Protein AF-A0A4U9D3I7-F1 (afdb_monomer)

Foldseek 3Di:
DVVVVVLDPDDDPDDVRLLCCCQVVVPHPDDDDDQLVVVVSCVVRVVVVDDDDDDPDDDDDDDDDDDDPVVCVVVVNVVVRVVVVVCCLDPVNQQVVVVSVDQDPDPVNNPDNPD

Structure (mmCIF, N/CA/C/O backbone):
data_AF-A0A4U9D3I7-F1
#
_entry.id   AF-A0A4U9D3I7-F1
#
loop_
_atom_site.group_PDB
_atom_site.id
_atom_site.type_symbol
_atom_site.label_atom_id
_atom_site.label_alt_id
_atom_site.label_comp_id
_atom_site.label_asym_id
_atom_site.label_entity_id
_atom_site.label_seq_id
_atom_site.pdbx_PDB_ins_code
_atom_site.Cartn_x
_atom_site.Cartn_y
_atom_site.Cartn_z
_atom_site.occupancy
_atom_site.B_iso_or_equiv
_atom_site.auth_seq_id
_atom_site.auth_comp_id
_atom_site.auth_asym_id
_atom_site.auth_atom_id
_atom_site.pdbx_PDB_model_num
ATOM 1 N N . MET A 1 1 ? -10.665 -16.415 16.696 1.00 70.38 1 MET A N 1
ATOM 2 C CA . MET A 1 1 ? -11.005 -15.983 15.323 1.00 70.38 1 MET A CA 1
ATOM 3 C C . MET A 1 1 ? -12.510 -15.833 15.111 1.00 70.38 1 MET A C 1
ATOM 5 O O . MET A 1 1 ? -12.935 -14.782 14.661 1.00 70.38 1 MET A O 1
ATOM 9 N N . THR A 1 2 ? -13.332 -16.815 15.499 1.00 87.75 2 THR A N 1
ATOM 10 C CA . THR A 1 2 ? -14.791 -16.794 15.271 1.00 87.75 2 THR A CA 1
ATOM 11 C C . THR A 1 2 ? -15.502 -15.572 15.856 1.00 87.75 2 THR A C 1
ATOM 13 O O . THR A 1 2 ? -16.386 -15.031 15.212 1.00 87.75 2 THR A O 1
ATOM 16 N N . GLN A 1 3 ? -15.111 -15.103 17.047 1.00 93.19 3 GLN A N 1
ATOM 17 C CA . GLN A 1 3 ? -15.713 -13.901 17.638 1.00 93.19 3 GLN A CA 1
ATOM 18 C C . GLN A 1 3 ? -15.308 -12.609 16.916 1.00 93.19 3 GLN A C 1
ATOM 20 O O . GLN A 1 3 ? -16.128 -11.717 16.773 1.00 93.19 3 GLN A O 1
ATOM 25 N N . PHE A 1 4 ? -14.067 -12.520 16.438 1.00 90.69 4 PHE A N 1
ATOM 26 C CA . PHE A 1 4 ? -13.581 -11.350 15.709 1.00 90.69 4 PHE A CA 1
ATOM 27 C C . PHE A 1 4 ? -14.324 -11.187 14.380 1.00 90.69 4 PHE A C 1
ATOM 29 O O . PHE A 1 4 ? -14.873 -10.129 14.111 1.00 90.69 4 PHE A O 1
ATOM 36 N N . LEU A 1 5 ? -14.434 -12.269 13.602 1.00 94.94 5 LEU A N 1
ATOM 37 C CA . LEU A 1 5 ? -15.146 -12.249 12.321 1.00 94.94 5 LEU A CA 1
ATOM 38 C C . LEU A 1 5 ? -16.656 -12.008 12.472 1.00 94.94 5 LEU A C 1
ATOM 40 O O . LEU A 1 5 ? -17.268 -11.475 11.559 1.00 94.94 5 LEU A O 1
ATOM 44 N N . LYS A 1 6 ? -17.258 -12.362 13.617 1.00 95.94 6 LYS A N 1
ATOM 45 C CA . LYS A 1 6 ? -18.665 -12.039 13.922 1.00 95.94 6 LYS A CA 1
ATOM 46 C C . LYS A 1 6 ? -18.921 -10.542 14.101 1.00 95.94 6 LYS A C 1
ATOM 48 O O . LYS A 1 6 ? -20.063 -10.130 13.961 1.00 95.94 6 LYS A O 1
ATOM 53 N N . ASN A 1 7 ? -17.889 -9.766 14.431 1.00 95.94 7 ASN A N 1
ATOM 54 C CA . ASN A 1 7 ? -17.986 -8.317 14.594 1.00 95.94 7 ASN A CA 1
ATOM 55 C C . ASN A 1 7 ? -17.680 -7.564 13.284 1.00 95.94 7 ASN A C 1
ATOM 57 O O . ASN A 1 7 ? -17.619 -6.340 13.292 1.00 95.94 7 ASN A O 1
ATOM 61 N N . VAL A 1 8 ? -17.425 -8.272 12.176 1.00 96.50 8 VAL A N 1
ATOM 62 C CA . VAL A 1 8 ? -17.164 -7.643 10.877 1.00 96.50 8 VAL A CA 1
ATOM 63 C C . VAL A 1 8 ? -18.495 -7.295 10.223 1.00 96.50 8 VAL A C 1
ATOM 65 O O . VAL A 1 8 ? -19.259 -8.189 9.869 1.00 96.50 8 VAL A O 1
ATOM 68 N N . GLU A 1 9 ? -18.739 -5.998 10.043 1.00 96.12 9 GLU A N 1
ATOM 69 C CA . GLU A 1 9 ? -19.969 -5.475 9.436 1.00 96.12 9 GLU A CA 1
ATOM 70 C C . GLU A 1 9 ? -20.050 -5.799 7.935 1.00 96.12 9 GLU A C 1
ATOM 72 O O . GLU A 1 9 ? -21.072 -6.275 7.4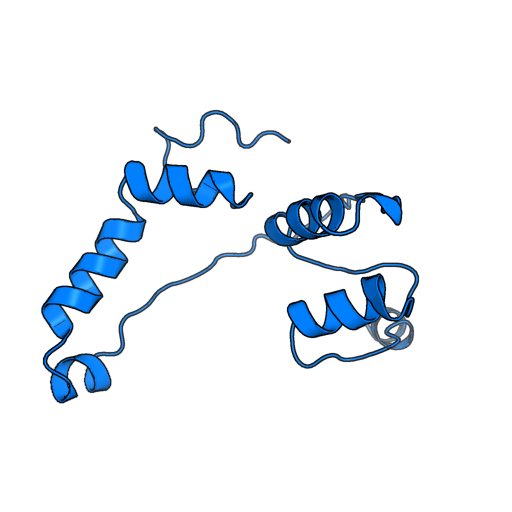43 1.00 96.12 9 GLU A O 1
ATOM 77 N N . VAL A 1 10 ? -18.955 -5.581 7.193 1.00 96.56 10 VAL A N 1
ATOM 78 C CA . VAL A 1 10 ? -18.894 -5.785 5.737 1.00 96.56 10 VAL A CA 1
ATOM 79 C C . VAL A 1 10 ? -17.558 -6.410 5.336 1.00 96.56 10 VAL A C 1
ATOM 81 O O . VAL A 1 10 ? -16.494 -5.967 5.761 1.00 96.56 10 VAL A O 1
ATOM 84 N N . PHE A 1 11 ? -17.607 -7.419 4.463 1.00 95.62 11 PHE A N 1
ATOM 85 C CA . PHE A 1 11 ? -16.432 -7.991 3.800 1.00 95.62 11 PHE A CA 1
ATOM 86 C C . PHE A 1 11 ? -16.236 -7.344 2.425 1.00 95.62 11 PHE A C 1
ATOM 88 O O . PHE A 1 11 ? -16.599 -7.915 1.394 1.00 95.62 11 PHE A O 1
ATOM 95 N N . ASP A 1 12 ? -15.695 -6.126 2.415 1.00 96.88 12 ASP A N 1
ATOM 96 C CA . ASP A 1 12 ? -15.412 -5.396 1.179 1.00 96.88 12 ASP A CA 1
ATOM 97 C C . ASP A 1 12 ? -14.361 -6.101 0.307 1.00 96.88 12 ASP A C 1
ATOM 99 O O . ASP A 1 12 ? -13.487 -6.825 0.783 1.00 96.88 12 ASP A O 1
ATOM 103 N N . THR A 1 13 ? -14.416 -5.860 -1.007 1.00 95.75 13 THR A N 1
ATOM 104 C CA . THR A 1 13 ? -13.531 -6.527 -1.987 1.00 95.75 13 THR A CA 1
ATOM 105 C C . THR A 1 13 ? -12.061 -6.098 -1.865 1.00 95.75 13 THR A C 1
ATOM 107 O O . THR A 1 13 ? -11.166 -6.800 -2.331 1.00 95.75 13 THR A O 1
ATOM 110 N N . GLY A 1 14 ? -11.788 -4.947 -1.245 1.00 94.69 14 GLY A N 1
ATOM 111 C CA . GLY A 1 14 ? -10.433 -4.451 -1.013 1.00 94.69 14 GLY A CA 1
ATOM 112 C C . GLY A 1 14 ? -10.406 -3.190 -0.152 1.00 94.69 14 GLY A C 1
ATOM 113 O O . GLY A 1 14 ? -11.447 -2.586 0.106 1.00 94.69 14 GLY A O 1
ATOM 114 N N . GLY A 1 15 ? -9.203 -2.772 0.257 1.00 93.50 15 GLY A N 1
ATOM 115 C CA . GLY A 1 15 ? -8.999 -1.697 1.240 1.00 93.50 15 GLY A CA 1
ATOM 116 C C . GLY A 1 15 ? -9.694 -0.377 0.894 1.00 93.50 15 GLY A C 1
ATOM 117 O O . GLY A 1 15 ? -10.364 0.192 1.744 1.00 93.50 15 GLY A O 1
ATOM 118 N N . ARG A 1 16 ? -9.649 0.057 -0.375 1.00 93.12 16 ARG A N 1
ATOM 119 C CA . ARG A 1 16 ? -10.357 1.272 -0.822 1.00 93.12 16 ARG A CA 1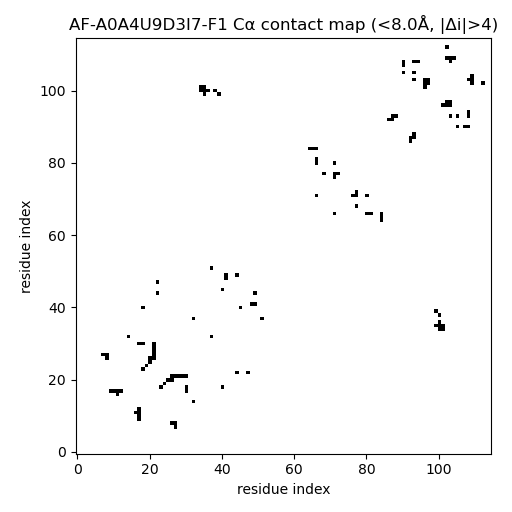
ATOM 120 C C . ARG A 1 16 ? -11.873 1.179 -0.618 1.00 93.12 16 ARG A C 1
ATOM 122 O O . ARG A 1 16 ? -12.492 2.167 -0.244 1.00 93.12 16 ARG A O 1
ATOM 129 N N . GLY A 1 17 ? -12.459 0.004 -0.859 1.00 95.69 17 GLY A N 1
ATOM 130 C CA . GLY A 1 17 ? -13.881 -0.236 -0.607 1.00 95.69 17 GLY A CA 1
ATOM 131 C C . GLY A 1 17 ? -14.204 -0.124 0.881 1.00 95.69 17 GLY A C 1
ATOM 132 O O . GLY A 1 17 ? -15.112 0.618 1.243 1.00 95.69 17 GLY A O 1
ATOM 133 N N . ALA A 1 18 ? -13.385 -0.756 1.729 1.00 96.81 18 ALA A N 1
ATOM 134 C CA . ALA A 1 18 ? -13.521 -0.676 3.184 1.00 96.81 18 ALA A CA 1
ATOM 135 C C . ALA A 1 18 ? -13.416 0.769 3.702 1.00 96.81 18 ALA A C 1
ATOM 137 O O . ALA A 1 18 ? -14.191 1.172 4.568 1.00 96.81 18 ALA A O 1
ATOM 138 N N . THR A 1 19 ? -12.522 1.585 3.130 1.00 95.69 19 THR A N 1
ATOM 139 C CA . THR A 1 19 ? -12.433 3.017 3.447 1.00 95.69 19 THR A CA 1
ATOM 140 C C . THR A 1 19 ? -13.717 3.762 3.105 1.00 95.69 19 THR A C 1
ATOM 142 O O . THR A 1 19 ? -14.202 4.510 3.943 1.00 95.69 19 THR A O 1
ATOM 145 N N . THR A 1 20 ? -14.292 3.567 1.916 1.00 95.31 20 THR A N 1
ATOM 146 C CA . THR A 1 20 ? -15.563 4.214 1.544 1.00 95.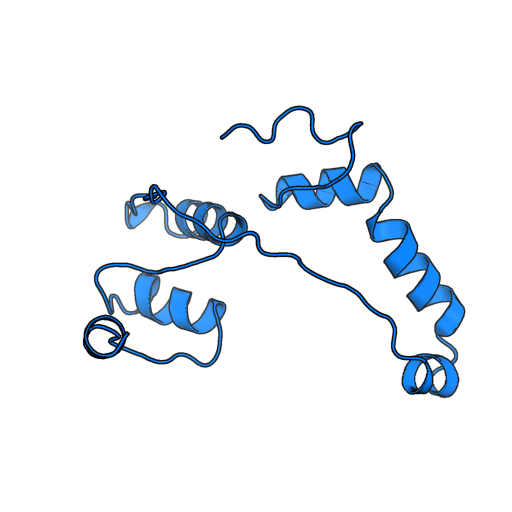31 20 THR A CA 1
ATOM 147 C C . THR A 1 20 ? -16.715 3.742 2.441 1.00 95.31 20 THR A C 1
ATOM 149 O O . THR A 1 20 ? -17.525 4.556 2.880 1.00 95.31 20 THR A O 1
ATOM 152 N N . THR A 1 21 ? -16.782 2.449 2.765 1.00 96.56 21 THR A N 1
ATOM 153 C CA . THR A 1 21 ? -17.772 1.892 3.702 1.00 96.56 21 THR A CA 1
ATOM 154 C C . THR A 1 21 ? -17.685 2.548 5.084 1.00 96.56 21 THR A C 1
ATOM 156 O O . THR A 1 21 ? -18.705 2.974 5.624 1.00 96.56 21 THR A O 1
ATOM 159 N N . PHE A 1 22 ? -16.478 2.699 5.625 1.00 96.75 22 PHE A N 1
ATOM 160 C CA . PHE A 1 22 ? -16.264 3.325 6.927 1.00 96.75 22 PHE A CA 1
ATOM 161 C C . PHE A 1 22 ? -16.456 4.849 6.884 1.00 96.75 22 PHE A C 1
ATOM 163 O O . PHE A 1 22 ? -17.319 5.388 7.569 1.00 96.75 22 PHE A O 1
ATOM 170 N N . ALA A 1 23 ? -15.687 5.548 6.047 1.00 94.62 23 ALA A N 1
ATOM 171 C CA . ALA A 1 23 ? -15.594 7.004 6.070 1.00 94.62 23 ALA A CA 1
ATOM 172 C C . ALA A 1 23 ? -16.781 7.703 5.400 1.00 94.62 23 ALA A C 1
ATOM 174 O O . ALA A 1 23 ? -17.276 8.711 5.893 1.00 94.62 23 ALA A O 1
ATOM 175 N N . GLU A 1 24 ? -17.271 7.192 4.274 1.00 94.31 24 GLU A N 1
ATOM 176 C CA . GLU A 1 24 ? -18.339 7.873 3.533 1.00 94.31 24 GLU A CA 1
ATOM 177 C C . GLU A 1 24 ? -19.726 7.359 3.924 1.00 94.31 24 GLU A C 1
ATOM 179 O O . GLU A 1 24 ? -20.680 8.136 3.970 1.00 94.31 24 GLU A O 1
ATOM 184 N N . ARG A 1 25 ? -19.855 6.055 4.205 1.00 95.75 25 ARG A N 1
ATOM 185 C CA . ARG A 1 25 ? -21.147 5.432 4.548 1.00 95.75 25 ARG A CA 1
ATOM 186 C C . ARG A 1 25 ? -21.385 5.299 6.051 1.00 95.75 25 ARG A C 1
ATOM 188 O O . ARG A 1 25 ? -22.509 4.989 6.435 1.00 95.75 25 ARG A O 1
ATOM 195 N N . GLY A 1 26 ? -20.370 5.545 6.882 1.00 95.06 26 GLY A N 1
ATOM 196 C CA . GLY A 1 26 ? -20.488 5.518 8.341 1.00 95.06 26 GLY A CA 1
ATOM 197 C C . GLY A 1 26 ? -20.774 4.129 8.911 1.00 95.06 26 GLY A C 1
ATOM 198 O O . GLY A 1 26 ? -21.475 4.022 9.914 1.00 95.06 26 GLY A O 1
ATOM 199 N N . LEU A 1 27 ? -20.303 3.066 8.250 1.00 97.00 27 LEU A N 1
ATOM 200 C CA . LEU A 1 27 ? -20.517 1.689 8.695 1.00 97.00 27 LEU A CA 1
ATOM 201 C C . LEU A 1 27 ? -19.298 1.155 9.458 1.00 97.00 27 LEU A C 1
ATOM 203 O O . LEU A 1 27 ? -18.187 1.123 8.926 1.00 97.00 27 LEU A O 1
ATOM 207 N N . GLY A 1 28 ? -19.546 0.662 10.674 1.00 95.94 28 GLY A N 1
ATOM 208 C CA . GLY A 1 28 ? -18.539 0.121 11.589 1.00 95.94 28 GLY A CA 1
ATOM 209 C C . GLY A 1 28 ? -17.872 1.186 12.465 1.00 95.94 28 GLY A C 1
ATOM 210 O O . GLY A 1 28 ? -17.726 2.337 12.071 1.00 95.94 28 GLY A O 1
ATOM 211 N N . ASP A 1 29 ? -17.440 0.783 13.661 1.00 96.06 29 ASP A N 1
ATOM 212 C CA . ASP A 1 29 ? -16.802 1.691 14.628 1.00 96.06 29 ASP A CA 1
ATOM 213 C C . ASP A 1 29 ? -15.286 1.835 14.411 1.00 96.06 29 ASP A C 1
ATOM 215 O O . ASP A 1 29 ? -14.673 2.807 14.845 1.00 96.06 29 ASP A O 1
ATOM 219 N N . VAL A 1 30 ? -14.658 0.847 13.763 1.00 96.00 30 VAL A N 1
ATOM 220 C CA . VAL A 1 30 ? -13.205 0.779 13.561 1.00 96.00 30 VAL A CA 1
ATOM 221 C C . VAL A 1 30 ? -12.890 0.246 12.167 1.00 96.00 30 VAL A C 1
ATOM 223 O O . VAL A 1 30 ? -13.357 -0.828 11.786 1.00 96.00 30 VAL A O 1
ATOM 226 N N . LEU A 1 31 ? -12.015 0.951 11.446 1.00 96.62 31 LEU A N 1
ATOM 227 C CA . LEU A 1 31 ? -11.389 0.473 10.215 1.00 96.62 31 LEU A CA 1
ATOM 228 C C . LEU A 1 31 ? -9.969 -0.028 10.501 1.00 96.62 31 LEU A C 1
ATOM 230 O O . LEU A 1 31 ? -9.103 0.730 10.931 1.00 96.62 31 LEU A O 1
ATOM 234 N N . ILE A 1 32 ? -9.708 -1.301 10.202 1.00 94.69 32 ILE A N 1
ATOM 235 C CA . ILE A 1 32 ? -8.350 -1.859 10.213 1.00 94.69 32 ILE A CA 1
ATOM 236 C C . ILE A 1 32 ? -7.725 -1.600 8.843 1.00 94.69 32 ILE A C 1
ATOM 238 O O . ILE A 1 32 ? -8.246 -2.063 7.829 1.00 94.69 32 ILE A O 1
ATOM 242 N N . SER A 1 33 ? -6.612 -0.868 8.809 1.00 94.56 33 SER A N 1
ATOM 243 C CA . SER A 1 33 ? -5.948 -0.475 7.564 1.00 94.56 33 SER A CA 1
ATOM 244 C C . SER A 1 33 ? -4.424 -0.459 7.703 1.00 94.56 33 SER A C 1
ATOM 246 O O . SER A 1 33 ? -3.884 -0.607 8.800 1.00 94.56 33 SER A O 1
ATOM 248 N N . PHE A 1 34 ? -3.729 -0.285 6.578 1.00 93.69 34 PHE A N 1
ATOM 249 C CA . PHE A 1 34 ? -2.287 -0.055 6.559 1.00 93.69 34 PHE A CA 1
ATOM 250 C C . PHE A 1 34 ? -1.957 1.329 7.121 1.00 93.69 34 PHE A C 1
ATOM 252 O O . PHE A 1 34 ? -2.696 2.287 6.902 1.00 93.69 34 PHE A O 1
ATOM 259 N N . GLU A 1 35 ? -0.808 1.446 7.783 1.00 91.44 35 GLU A N 1
ATOM 260 C CA . GLU A 1 35 ? -0.295 2.713 8.323 1.00 91.44 35 GLU A CA 1
ATOM 261 C C . GLU A 1 35 ? -0.261 3.831 7.270 1.00 91.44 35 GLU A C 1
ATOM 263 O O . GLU A 1 35 ? -0.667 4.962 7.550 1.00 91.44 35 GLU A O 1
ATOM 268 N N . SER A 1 36 ? 0.147 3.503 6.039 1.00 90.25 36 SER A N 1
ATOM 269 C CA . SER A 1 36 ? 0.195 4.470 4.943 1.00 90.25 36 SER A CA 1
ATOM 270 C C . SER A 1 36 ? -1.185 5.041 4.602 1.00 90.25 36 SER A C 1
ATOM 272 O O . SER A 1 36 ? -1.351 6.247 4.418 1.00 90.25 36 SER A O 1
ATOM 274 N N . GLU A 1 37 ? -2.205 4.183 4.595 1.00 91.38 37 GLU A N 1
ATOM 275 C CA . GLU A 1 37 ? -3.583 4.555 4.281 1.00 91.38 37 GLU A CA 1
ATOM 276 C C . GLU A 1 37 ? -4.245 5.334 5.418 1.00 91.38 37 GLU A C 1
ATOM 278 O O . GLU A 1 37 ? -5.003 6.261 5.152 1.00 91.38 37 GLU A O 1
ATOM 283 N N . VAL A 1 38 ? -3.948 5.018 6.681 1.00 92.06 38 VAL A N 1
ATOM 284 C CA . VAL A 1 38 ? -4.521 5.734 7.835 1.00 92.06 38 VAL A CA 1
ATOM 285 C C . VAL A 1 38 ? -4.196 7.230 7.778 1.00 92.06 38 VAL A C 1
ATOM 287 O O . VAL A 1 38 ? -5.079 8.069 7.973 1.00 92.06 38 VAL A O 1
ATOM 290 N N . ASN A 1 39 ? -2.949 7.578 7.453 1.00 85.88 39 ASN A N 1
ATOM 291 C CA . ASN A 1 39 ? -2.537 8.975 7.324 1.00 85.88 39 ASN A CA 1
ATOM 292 C C . ASN A 1 39 ? -3.222 9.675 6.140 1.00 85.88 39 ASN A C 1
ATOM 294 O O . ASN A 1 39 ? -3.658 10.823 6.275 1.00 85.88 39 ASN A O 1
ATOM 298 N N . ASN A 1 40 ? -3.386 8.972 5.015 1.00 86.94 40 ASN A N 1
ATOM 299 C CA . ASN A 1 40 ? -4.134 9.476 3.862 1.00 86.94 40 ASN A CA 1
ATOM 300 C C . ASN A 1 40 ? -5.611 9.724 4.204 1.00 86.94 40 ASN A C 1
ATOM 302 O O . ASN A 1 40 ? -6.141 10.790 3.894 1.00 86.94 40 ASN A O 1
ATOM 306 N N . ILE A 1 41 ? -6.260 8.782 4.893 1.00 91.12 41 ILE A N 1
ATOM 307 C CA . ILE A 1 41 ? -7.665 8.876 5.315 1.00 91.12 41 ILE A CA 1
ATOM 308 C C . ILE A 1 41 ? -7.856 10.055 6.266 1.00 91.12 41 ILE A C 1
ATOM 310 O O . ILE A 1 41 ? -8.746 10.871 6.044 1.00 91.12 41 ILE A O 1
ATOM 314 N N . ARG A 1 42 ? -6.992 10.207 7.278 1.00 88.00 42 ARG A N 1
ATOM 315 C CA . ARG A 1 42 ? -7.067 11.337 8.218 1.00 88.00 42 ARG A CA 1
ATOM 316 C C . ARG A 1 42 ? -6.978 12.683 7.498 1.00 88.00 42 ARG A C 1
ATOM 318 O O . ARG A 1 42 ? -7.713 13.603 7.835 1.00 88.00 42 ARG A O 1
ATOM 325 N N . LYS A 1 43 ? -6.096 12.792 6.498 1.00 87.38 43 LYS A N 1
ATOM 326 C CA . LYS A 1 43 ? -5.943 14.010 5.692 1.00 87.38 43 LYS A CA 1
ATOM 327 C C . LYS A 1 43 ? -7.147 14.258 4.780 1.00 87.38 43 LYS A C 1
ATOM 329 O O . LYS A 1 43 ? -7.570 15.397 4.626 1.00 87.38 43 LYS A O 1
ATOM 334 N N . GLN A 1 44 ? -7.686 13.213 4.158 1.00 91.06 44 GLN A N 1
ATOM 335 C CA . GLN A 1 44 ? -8.804 13.330 3.221 1.00 91.06 44 GLN A CA 1
ATOM 336 C C . GLN A 1 44 ? -10.141 13.608 3.927 1.00 91.06 44 GLN A C 1
ATOM 338 O O . GLN A 1 44 ? -10.972 14.338 3.391 1.00 91.06 44 GLN A O 1
ATOM 343 N N . TYR A 1 45 ? -10.336 13.055 5.124 1.00 92.06 45 TYR A N 1
ATOM 344 C CA . TYR A 1 45 ? -11.572 13.138 5.905 1.00 92.06 45 TYR A CA 1
ATOM 345 C C . TYR A 1 45 ? -11.366 13.906 7.217 1.00 92.06 45 TYR A C 1
ATOM 347 O O . TYR A 1 45 ? -11.931 13.548 8.246 1.00 92.06 45 TYR A O 1
ATOM 355 N N . GLU A 1 46 ? -10.568 14.976 7.192 1.00 89.75 46 GLU A N 1
ATOM 356 C CA . GLU A 1 46 ? -10.205 15.755 8.388 1.00 89.75 46 GLU A CA 1
ATOM 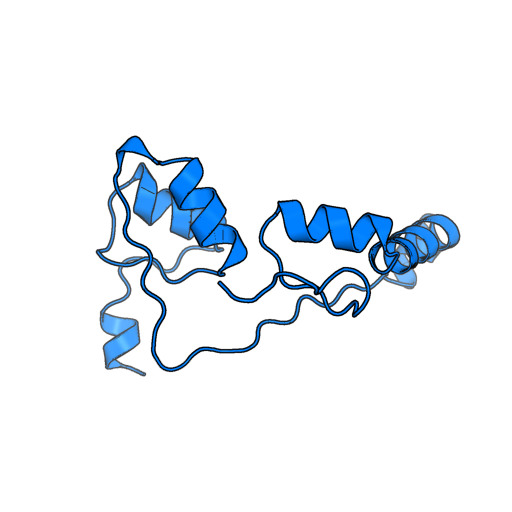357 C C . GLU A 1 46 ? -11.437 16.217 9.186 1.00 89.75 46 GLU A C 1
ATOM 359 O O . GLU A 1 46 ? -11.469 16.115 10.411 1.00 89.75 46 GLU A O 1
ATOM 364 N N . ALA A 1 47 ? -12.503 16.623 8.489 1.00 91.06 47 ALA A N 1
ATOM 365 C CA . ALA A 1 47 ? -13.761 17.053 9.100 1.00 91.06 47 ALA A CA 1
ATOM 366 C C . ALA A 1 47 ? -14.495 15.949 9.887 1.00 91.06 47 ALA A C 1
ATOM 368 O O . ALA A 1 47 ? -15.354 16.265 10.707 1.00 91.06 47 ALA A O 1
ATOM 369 N N . GLN A 1 48 ? -14.183 14.672 9.641 1.00 90.44 48 GLN A N 1
ATOM 370 C CA . GLN A 1 48 ? -14.779 13.539 10.357 1.00 90.44 48 GLN A CA 1
ATOM 371 C C . GLN A 1 48 ? -14.067 13.250 11.684 1.00 90.44 48 GLN A C 1
ATOM 373 O O . GLN A 1 48 ? -14.613 12.531 12.516 1.00 90.44 48 GLN A O 1
ATOM 378 N N . GLY A 1 49 ? -12.884 13.833 11.914 1.00 91.00 49 GLY A N 1
ATOM 379 C CA . GLY A 1 49 ? -12.211 13.778 13.212 1.00 91.00 49 GLY A CA 1
ATOM 380 C C . GLY A 1 49 ? -11.772 12.376 13.640 1.00 91.00 49 GLY A C 1
ATOM 381 O O . GLY A 1 49 ? -11.792 12.077 14.830 1.00 91.00 49 GLY A O 1
ATOM 382 N N . PHE A 1 50 ? -11.397 11.508 12.693 1.00 93.69 50 PHE A N 1
ATOM 383 C CA . PHE A 1 50 ? -10.961 10.148 13.010 1.00 93.69 50 PHE A CA 1
ATOM 384 C C . PHE A 1 50 ? -9.721 10.106 13.904 1.00 93.69 50 PHE A C 1
ATOM 386 O O . PHE A 1 50 ? -8.740 10.820 13.682 1.00 93.69 50 PHE A O 1
ATOM 393 N N . GLU A 1 51 ? -9.746 9.186 14.866 1.00 93.31 51 GLU A N 1
ATOM 394 C CA . GLU A 1 51 ? -8.618 8.883 15.739 1.00 93.31 51 GLU A CA 1
ATOM 395 C C . GLU A 1 51 ? -7.786 7.724 15.178 1.00 93.31 51 GLU A C 1
ATOM 397 O O . GLU A 1 51 ? -8.314 6.720 14.695 1.00 93.31 51 GLU A O 1
ATOM 402 N N . VAL A 1 52 ? -6.462 7.857 15.265 1.00 92.88 52 VAL A N 1
ATOM 403 C CA . VAL A 1 52 ? -5.523 6.801 14.880 1.00 92.88 52 VAL A CA 1
ATOM 404 C C . VAL A 1 52 ? -5.163 5.977 16.107 1.00 92.88 52 VAL A C 1
ATOM 406 O O . VAL A 1 52 ? -4.561 6.492 17.046 1.00 92.88 52 VAL A O 1
ATOM 409 N N . VAL A 1 53 ? -5.477 4.683 16.072 1.00 93.56 53 VAL A N 1
ATOM 410 C CA . VAL A 1 53 ? -5.156 3.741 17.150 1.00 93.56 53 VAL A CA 1
ATOM 411 C C . VAL A 1 53 ? -4.097 2.751 16.671 1.00 93.56 53 VAL A C 1
ATOM 413 O O . VAL A 1 53 ? -4.356 1.938 15.785 1.00 93.56 53 VAL A O 1
ATOM 416 N N . VAL A 1 54 ? -2.912 2.784 17.289 1.00 93.00 54 VAL A N 1
ATOM 417 C CA . VAL A 1 54 ? -1.845 1.800 17.047 1.00 93.00 54 VAL A CA 1
ATOM 418 C C . VAL A 1 54 ? -1.915 0.704 18.120 1.00 93.00 54 VAL A C 1
ATOM 420 O O . VAL A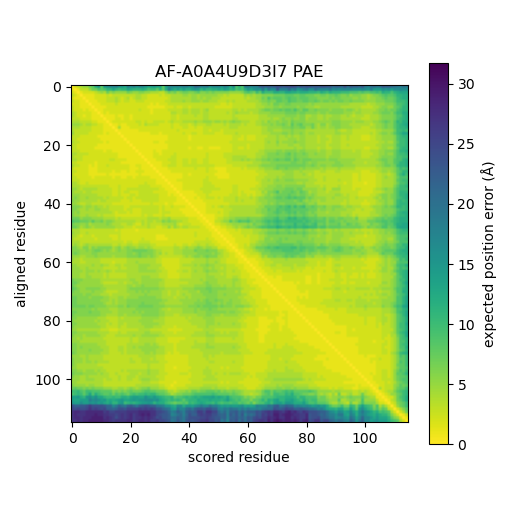 1 54 ? -1.695 0.984 19.302 1.00 93.00 54 VAL A O 1
ATOM 423 N N . PRO A 1 55 ? -2.241 -0.552 17.765 1.00 92.62 55 PRO A N 1
ATOM 424 C CA . PRO A 1 55 ? -2.328 -1.639 18.735 1.00 92.62 55 PRO A CA 1
ATOM 425 C C . PRO A 1 55 ? -0.940 -2.067 19.236 1.00 92.62 55 PRO A C 1
ATOM 427 O O . PRO A 1 55 ? 0.063 -1.938 18.541 1.00 92.62 55 PRO A O 1
ATOM 430 N N . LYS A 1 56 ? -0.885 -2.680 20.429 1.00 92.75 56 LYS A N 1
ATOM 431 C CA . LYS A 1 56 ? 0.367 -3.210 21.017 1.00 92.75 56 LYS A CA 1
ATOM 432 C C . LYS A 1 56 ? 1.051 -4.278 20.159 1.00 92.75 56 LYS A C 1
ATOM 434 O O . LYS A 1 56 ? 2.247 -4.509 20.298 1.00 92.75 56 LYS A O 1
ATOM 439 N N . THR A 1 57 ? 0.280 -4.983 19.339 1.00 92.12 57 THR A N 1
ATOM 440 C CA . THR A 1 57 ? 0.771 -6.027 18.442 1.00 92.12 57 THR A CA 1
ATOM 441 C C . THR A 1 57 ? 0.334 -5.680 17.036 1.00 92.12 57 THR A C 1
ATOM 443 O O . THR A 1 57 ? -0.844 -5.416 16.806 1.00 92.12 57 THR A O 1
ATOM 446 N N . ASN A 1 58 ? 1.287 -5.704 16.112 1.00 89.44 58 ASN A N 1
ATOM 447 C CA . ASN A 1 58 ? 1.064 -5.409 14.708 1.00 89.44 58 ASN A CA 1
ATOM 448 C C . ASN A 1 58 ? 1.794 -6.439 13.832 1.00 89.44 58 ASN A C 1
ATOM 450 O O . ASN A 1 58 ? 2.553 -7.270 14.338 1.00 89.44 58 ASN A O 1
ATOM 454 N N . VAL A 1 59 ? 1.536 -6.402 12.530 1.00 90.62 59 VAL A N 1
ATOM 455 C CA . VAL A 1 59 ? 2.096 -7.328 11.544 1.00 90.62 59 VAL A CA 1
ATOM 456 C C . VAL A 1 59 ? 2.953 -6.543 10.557 1.00 90.62 59 VAL A C 1
ATOM 458 O O . VAL A 1 59 ? 2.533 -5.501 10.060 1.00 90.62 59 VAL A O 1
ATOM 461 N N . LEU A 1 60 ? 4.150 -7.054 10.257 1.00 91.25 60 LEU A N 1
ATOM 462 C CA . LEU A 1 60 ? 4.966 -6.532 9.165 1.00 91.25 60 LEU A CA 1
ATOM 463 C C . LEU A 1 60 ? 4.268 -6.822 7.831 1.00 91.25 60 LEU A C 1
ATOM 465 O O . LEU A 1 60 ? 4.042 -7.982 7.487 1.00 91.25 60 LEU A O 1
ATOM 469 N N . ALA A 1 61 ? 3.952 -5.767 7.084 1.00 92.06 61 ALA A N 1
ATOM 470 C CA . ALA A 1 61 ? 3.427 -5.866 5.731 1.00 92.06 61 ALA A CA 1
ATOM 471 C C . ALA A 1 61 ? 4.529 -5.518 4.725 1.00 92.06 61 ALA A C 1
ATOM 473 O O . ALA A 1 61 ? 5.020 -4.391 4.697 1.00 92.06 61 ALA A O 1
ATOM 474 N N . GLU A 1 62 ? 4.900 -6.487 3.890 1.00 90.94 62 GLU A N 1
ATOM 475 C CA . GLU A 1 62 ? 5.845 -6.291 2.791 1.00 90.94 62 GLU A CA 1
ATOM 476 C C . GLU A 1 62 ? 5.088 -6.189 1.461 1.00 90.94 62 GLU A C 1
ATOM 478 O O . GLU A 1 62 ? 4.133 -6.931 1.218 1.00 90.94 62 GLU A O 1
ATOM 483 N N . PHE A 1 63 ? 5.523 -5.278 0.587 1.00 91.69 63 PHE A N 1
ATOM 484 C CA . PHE A 1 63 ? 4.890 -5.005 -0.708 1.00 91.69 63 PHE A CA 1
ATOM 485 C C . PHE A 1 63 ? 5.799 -5.470 -1.857 1.00 91.69 63 PHE A C 1
ATOM 487 O O . PHE A 1 63 ? 6.521 -4.657 -2.441 1.00 91.69 63 PHE A O 1
ATOM 494 N N . PRO A 1 64 ? 5.827 -6.778 -2.177 1.00 93.31 64 PRO A N 1
ATOM 495 C CA . PRO A 1 64 ? 6.703 -7.303 -3.213 1.00 93.31 64 PRO A CA 1
ATOM 496 C C . PRO A 1 64 ? 6.285 -6.807 -4.5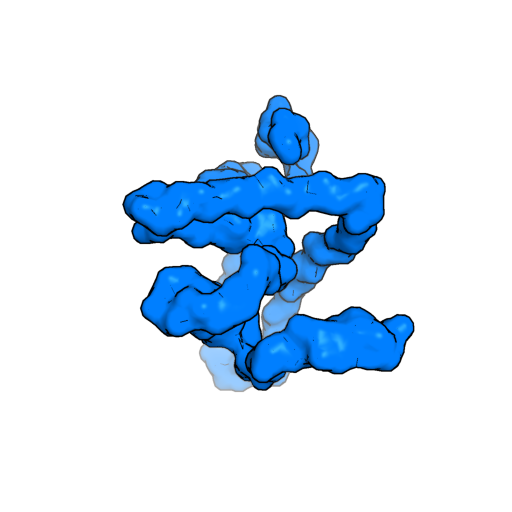99 1.00 93.31 64 PRO A C 1
ATOM 498 O O . PRO A 1 64 ? 5.102 -6.758 -4.939 1.00 93.31 64 PRO A O 1
ATOM 501 N N . VAL A 1 65 ? 7.281 -6.507 -5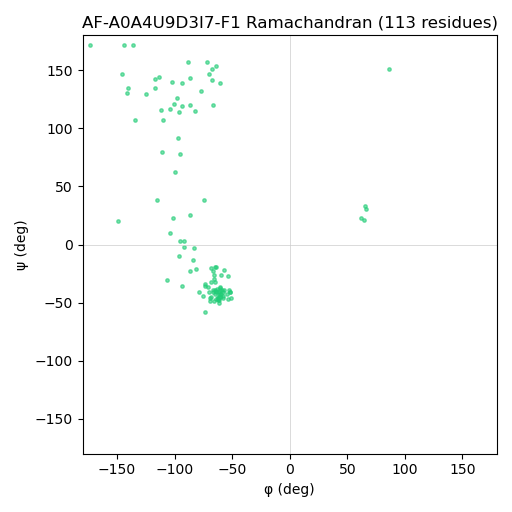.431 1.00 95.50 65 VAL A N 1
ATOM 502 C CA . VAL A 1 65 ? 7.095 -6.137 -6.838 1.00 95.50 65 VAL A CA 1
ATOM 503 C C . VAL A 1 65 ? 7.770 -7.160 -7.745 1.00 95.50 65 VAL A C 1
ATOM 505 O O . VAL A 1 65 ? 8.849 -7.665 -7.442 1.00 95.50 65 VAL A O 1
ATOM 508 N N . ALA A 1 66 ? 7.136 -7.461 -8.878 1.00 97.12 66 ALA A N 1
ATOM 509 C CA . ALA A 1 66 ? 7.685 -8.356 -9.889 1.00 97.12 66 ALA A CA 1
ATOM 510 C C . ALA A 1 66 ? 7.285 -7.907 -11.299 1.00 97.12 66 ALA A C 1
ATOM 512 O O . ALA A 1 66 ? 6.185 -7.400 -11.522 1.00 97.12 66 ALA A O 1
ATOM 513 N N . TRP A 1 67 ? 8.169 -8.131 -12.270 1.00 96.88 67 TRP A N 1
ATOM 514 C CA . TRP A 1 67 ? 7.791 -8.141 -13.682 1.00 96.88 67 TRP A CA 1
ATOM 515 C C . TRP A 1 67 ? 7.355 -9.555 -14.083 1.00 96.88 67 TRP A C 1
ATOM 517 O O . TRP A 1 67 ? 7.752 -10.542 -13.471 1.00 96.88 67 TRP A O 1
ATOM 527 N N . VAL A 1 68 ? 6.556 -9.667 -15.146 1.00 97.81 68 VAL A N 1
ATOM 528 C CA . VAL A 1 68 ? 6.029 -10.956 -15.623 1.00 97.81 68 VAL A CA 1
ATOM 529 C C . VAL A 1 68 ? 6.690 -11.322 -16.948 1.00 97.81 68 VAL A C 1
ATOM 531 O O . VAL A 1 68 ? 6.353 -10.735 -17.978 1.00 97.81 68 VAL A O 1
ATOM 534 N N . ASP A 1 69 ? 7.595 -12.308 -16.939 1.00 97.81 69 ASP A N 1
ATOM 535 C CA . ASP A 1 69 ? 8.432 -12.678 -18.096 1.00 97.81 69 ASP A CA 1
ATOM 536 C C . ASP A 1 69 ? 7.633 -12.896 -19.384 1.00 97.81 69 ASP A C 1
ATOM 538 O O . ASP A 1 69 ? 7.991 -12.378 -20.441 1.00 97.81 69 ASP A O 1
ATOM 542 N N . LYS A 1 70 ? 6.524 -13.640 -19.305 1.00 98.31 70 LYS A N 1
ATOM 543 C CA . LYS A 1 70 ? 5.675 -13.923 -20.470 1.00 98.31 70 LYS A CA 1
ATOM 544 C C . LYS A 1 70 ? 5.117 -12.639 -21.093 1.00 98.31 70 LYS A C 1
ATOM 546 O O . LYS A 1 70 ? 5.131 -12.502 -22.313 1.00 98.31 70 LYS A O 1
ATOM 551 N N . ASN A 1 71 ? 4.669 -11.698 -20.263 1.00 98.25 71 ASN A N 1
ATOM 552 C CA . ASN A 1 71 ? 4.026 -10.466 -20.718 1.00 98.25 71 ASN A CA 1
ATOM 553 C C . ASN A 1 71 ? 5.055 -9.483 -21.277 1.00 98.25 71 ASN A C 1
ATOM 555 O O . ASN A 1 71 ? 4.840 -8.911 -22.342 1.00 98.25 71 ASN A O 1
ATOM 559 N N . VAL A 1 72 ? 6.189 -9.304 -20.593 1.00 98.25 72 VAL A N 1
ATOM 560 C CA . VAL A 1 72 ? 7.213 -8.348 -21.040 1.00 98.25 72 VAL A CA 1
ATOM 561 C C . VAL A 1 72 ? 7.900 -8.797 -22.329 1.00 98.25 72 VAL A C 1
ATOM 563 O O . VAL A 1 72 ? 8.234 -7.951 -23.155 1.00 98.25 72 VAL A O 1
ATOM 566 N N . LYS A 1 73 ? 8.051 -10.114 -22.540 1.00 97.75 73 LYS A N 1
ATOM 567 C CA . LYS A 1 73 ? 8.554 -10.677 -23.802 1.00 97.75 73 LYS A CA 1
ATOM 568 C C . LYS A 1 73 ? 7.554 -10.489 -24.936 1.00 97.75 73 LYS A C 1
ATOM 570 O O . LYS A 1 73 ? 7.936 -10.001 -25.993 1.00 97.75 73 LYS A O 1
ATOM 575 N N . ALA A 1 74 ? 6.280 -10.824 -24.708 1.00 98.25 74 ALA A N 1
ATOM 576 C CA . ALA A 1 74 ? 5.226 -10.658 -25.711 1.00 98.25 74 ALA A CA 1
ATOM 577 C C . ALA A 1 74 ? 5.048 -9.190 -26.136 1.00 98.25 74 ALA A C 1
ATOM 579 O O . ALA A 1 74 ? 4.838 -8.913 -27.313 1.00 98.25 74 ALA A O 1
ATOM 580 N N . ASN A 1 75 ? 5.188 -8.258 -25.191 1.00 97.88 75 ASN A N 1
ATOM 581 C CA . ASN A 1 75 ? 4.995 -6.828 -25.432 1.00 97.88 75 ASN A CA 1
ATOM 582 C C . ASN A 1 75 ? 6.289 -6.084 -25.811 1.00 97.88 75 ASN A C 1
ATOM 584 O O . ASN A 1 75 ? 6.248 -4.875 -26.026 1.00 97.88 75 ASN A O 1
ATOM 588 N N . GLY A 1 76 ? 7.446 -6.760 -25.840 1.00 97.94 76 GLY A N 1
ATOM 589 C CA . GLY A 1 76 ? 8.743 -6.122 -26.100 1.00 97.94 76 GLY A CA 1
ATOM 590 C C . GLY A 1 76 ? 9.147 -5.060 -25.065 1.00 97.94 76 GLY A C 1
ATOM 591 O O . GLY A 1 76 ? 9.941 -4.172 -25.369 1.00 97.94 76 GLY A O 1
ATOM 592 N N . THR A 1 77 ? 8.610 -5.119 -23.842 1.00 98.44 77 THR A N 1
ATOM 593 C CA . THR A 1 77 ? 8.766 -4.080 -22.803 1.00 98.44 77 THR A CA 1
ATOM 594 C C . THR A 1 77 ? 9.749 -4.448 -21.692 1.00 98.44 77 THR A C 1
ATOM 596 O O . THR A 1 77 ? 9.861 -3.729 -20.699 1.00 98.44 77 THR A O 1
ATOM 599 N N . GLU A 1 78 ? 10.502 -5.539 -21.851 1.00 98.00 78 GLU A N 1
ATOM 600 C CA . GLU A 1 78 ? 11.391 -6.085 -20.815 1.00 98.00 78 GLU A CA 1
ATOM 601 C C . GLU A 1 78 ? 12.376 -5.056 -20.253 1.00 98.00 78 GLU A C 1
ATOM 603 O O . GLU A 1 78 ? 12.494 -4.915 -19.034 1.00 98.00 78 GLU A O 1
ATOM 608 N N . LYS A 1 79 ? 13.038 -4.290 -21.127 1.00 98.19 79 LYS A N 1
ATOM 609 C CA . LYS A 1 79 ? 14.002 -3.266 -20.707 1.00 98.19 79 LYS A CA 1
ATOM 610 C C . LYS A 1 79 ? 13.344 -2.197 -19.830 1.00 98.19 79 LYS A C 1
ATOM 612 O O . LYS A 1 79 ? 13.898 -1.840 -18.796 1.00 98.19 79 LYS A O 1
ATOM 617 N N . ALA A 1 80 ? 12.172 -1.708 -20.232 1.00 98.12 80 ALA A N 1
ATOM 618 C CA . ALA A 1 80 ? 11.451 -0.669 -19.503 1.00 98.12 80 ALA A CA 1
ATOM 619 C C . ALA A 1 80 ? 10.925 -1.186 -18.155 1.00 98.12 80 ALA A C 1
ATOM 621 O O . ALA A 1 80 ? 11.124 -0.532 -17.136 1.00 98.12 80 ALA A O 1
ATOM 622 N N . ALA A 1 81 ? 10.325 -2.381 -18.131 1.00 98.19 81 ALA A N 1
ATOM 623 C CA . ALA A 1 81 ? 9.784 -2.975 -16.910 1.00 98.19 81 ALA A CA 1
ATOM 624 C C . ALA A 1 81 ? 10.877 -3.237 -15.860 1.00 98.19 81 ALA A C 1
ATOM 626 O O . ALA A 1 81 ? 10.723 -2.858 -14.700 1.00 98.19 81 ALA A O 1
ATOM 627 N N . LYS A 1 82 ? 12.010 -3.825 -16.271 1.00 97.75 82 LYS A N 1
ATOM 628 C CA . LYS A 1 82 ? 13.151 -4.064 -15.371 1.00 97.75 82 LYS A CA 1
ATOM 629 C C . LYS A 1 82 ? 13.766 -2.760 -14.871 1.00 97.75 82 LYS A C 1
ATOM 631 O O . LYS A 1 82 ? 14.068 -2.648 -13.688 1.00 97.75 82 LYS A O 1
ATOM 636 N N . ALA A 1 83 ? 13.926 -1.768 -15.749 1.00 98.12 83 ALA A N 1
ATOM 637 C CA . ALA A 1 83 ? 14.436 -0.458 -15.354 1.00 98.12 83 ALA A CA 1
ATOM 638 C C . ALA A 1 83 ? 13.522 0.222 -14.324 1.00 98.12 83 ALA A C 1
ATOM 640 O O . ALA A 1 83 ? 14.027 0.753 -13.341 1.00 98.12 83 ALA A O 1
ATOM 641 N N . TYR A 1 84 ? 12.201 0.152 -14.511 1.00 97.62 84 TYR A N 1
ATOM 642 C CA . TYR A 1 84 ? 11.231 0.700 -13.564 1.00 97.62 84 TYR A CA 1
ATOM 643 C C . TYR A 1 84 ? 11.331 0.030 -12.187 1.00 97.62 84 TYR A C 1
ATOM 645 O O . TYR A 1 84 ? 11.494 0.732 -11.193 1.00 97.62 84 TYR A O 1
ATOM 653 N N . LEU A 1 85 ? 11.322 -1.309 -12.118 1.00 97.06 85 LEU A N 1
ATOM 654 C CA . LEU A 1 85 ? 11.413 -2.013 -10.830 1.00 97.06 85 LEU A CA 1
ATOM 655 C C . LEU A 1 85 ? 12.747 -1.753 -10.124 1.00 97.06 85 LEU A C 1
ATOM 657 O O . LEU A 1 85 ? 12.751 -1.530 -8.921 1.00 97.06 85 LEU A O 1
ATOM 661 N N . ASN A 1 86 ? 13.863 -1.710 -10.856 1.00 96.06 86 ASN A N 1
ATOM 662 C CA . ASN A 1 86 ? 15.155 -1.347 -10.269 1.00 96.06 86 ASN A CA 1
ATOM 663 C C . ASN A 1 86 ? 15.164 0.103 -9.766 1.00 96.06 86 ASN A C 1
ATOM 665 O O . ASN A 1 86 ? 15.728 0.389 -8.711 1.00 96.06 86 ASN A O 1
ATOM 669 N N . TRP A 1 87 ? 14.530 1.021 -10.502 1.00 96.81 87 TRP A N 1
ATOM 670 C CA . TRP A 1 87 ? 14.442 2.423 -10.107 1.00 96.81 87 TRP A CA 1
ATOM 671 C C . TRP A 1 87 ? 13.633 2.620 -8.824 1.00 96.81 87 TRP A C 1
ATOM 673 O O . TRP A 1 87 ? 14.003 3.492 -8.041 1.00 96.81 87 TRP A O 1
ATOM 683 N N . LEU A 1 88 ? 12.612 1.793 -8.553 1.00 95.69 88 LEU A N 1
ATOM 684 C CA . LEU A 1 88 ? 11.854 1.852 -7.294 1.00 95.69 88 LEU A CA 1
ATOM 685 C C . LEU A 1 88 ? 12.755 1.760 -6.052 1.00 95.69 88 LEU A C 1
ATOM 687 O O . LEU A 1 88 ? 12.403 2.330 -5.029 1.00 95.69 88 LEU A O 1
ATOM 691 N N . TYR A 1 89 ? 13.929 1.123 -6.144 1.00 93.31 89 TYR A N 1
ATOM 692 C CA . TYR A 1 89 ? 14.901 0.998 -5.047 1.00 93.31 89 TYR A CA 1
ATOM 693 C C . TYR A 1 89 ? 16.010 2.065 -5.061 1.00 93.31 89 TYR A C 1
ATOM 695 O O . TYR A 1 89 ? 16.913 2.039 -4.225 1.00 93.31 89 TYR A O 1
ATOM 703 N N . SER A 1 90 ? 15.963 3.019 -5.993 1.00 94.81 90 SER A N 1
ATOM 704 C CA . SER A 1 90 ? 16.858 4.180 -5.980 1.00 94.81 90 SER A CA 1
ATOM 705 C C . SER A 1 90 ? 16.548 5.096 -4.786 1.00 94.81 90 SER A C 1
ATOM 707 O O . SER A 1 90 ? 15.387 5.169 -4.372 1.00 94.81 90 SER A O 1
ATOM 709 N N . PRO A 1 91 ? 17.530 5.846 -4.246 1.00 94.06 91 PRO A N 1
ATOM 710 C CA . PRO A 1 91 ? 17.269 6.814 -3.180 1.00 94.06 91 PRO A CA 1
ATOM 711 C C . PRO A 1 91 ? 16.135 7.787 -3.523 1.00 94.06 91 PRO A C 1
ATOM 713 O O . PRO A 1 91 ? 15.267 8.029 -2.696 1.00 94.06 91 PRO A O 1
ATOM 716 N N . GLN A 1 92 ? 16.086 8.269 -4.768 1.00 94.19 92 GLN A N 1
ATOM 717 C CA . GLN A 1 92 ? 15.070 9.213 -5.233 1.00 94.19 92 GLN A CA 1
ATOM 718 C C . GLN A 1 92 ? 13.659 8.619 -5.163 1.00 94.19 92 GLN A C 1
ATOM 720 O O . GLN A 1 92 ? 12.739 9.269 -4.674 1.00 94.19 92 GLN A O 1
ATOM 725 N N . ALA A 1 93 ? 13.483 7.384 -5.639 1.00 95.31 93 ALA A N 1
ATOM 726 C CA . ALA A 1 93 ? 12.193 6.708 -5.569 1.00 95.31 93 ALA A CA 1
ATOM 727 C C . ALA A 1 93 ? 11.792 6.397 -4.123 1.00 95.31 93 ALA A C 1
ATOM 729 O O . ALA A 1 93 ? 10.638 6.596 -3.760 1.00 95.31 93 ALA A O 1
ATOM 730 N N . GLN A 1 94 ? 12.739 5.962 -3.287 1.00 95.06 94 GLN A N 1
ATOM 731 C CA . GLN A 1 94 ? 12.479 5.683 -1.873 1.00 95.06 94 GLN A CA 1
ATOM 732 C C . GLN A 1 94 ? 12.059 6.959 -1.120 1.00 95.06 94 GLN A C 1
ATOM 734 O O . GLN A 1 94 ? 11.115 6.904 -0.340 1.00 95.06 94 GLN A O 1
ATOM 739 N N . THR A 1 95 ? 12.648 8.124 -1.415 1.00 94.00 95 THR A N 1
ATOM 740 C CA . THR A 1 95 ? 12.171 9.412 -0.873 1.00 94.00 95 THR A CA 1
ATOM 741 C C . THR A 1 95 ? 10.729 9.708 -1.291 1.00 94.00 95 THR A C 1
ATOM 743 O O . THR A 1 95 ? 9.905 10.041 -0.447 1.00 94.00 95 THR A O 1
ATOM 746 N N . ILE A 1 96 ? 10.380 9.509 -2.566 1.00 94.19 96 ILE A N 1
ATOM 747 C CA . ILE A 1 96 ? 8.991 9.697 -3.020 1.00 94.19 96 ILE A CA 1
ATOM 748 C C . ILE A 1 96 ? 8.049 8.756 -2.263 1.00 94.19 96 ILE A C 1
ATOM 750 O O . ILE A 1 96 ? 6.974 9.168 -1.849 1.00 94.19 96 ILE A O 1
ATOM 754 N N . ILE A 1 97 ? 8.439 7.497 -2.055 1.00 93.69 97 ILE A N 1
ATOM 755 C CA . ILE A 1 97 ? 7.623 6.506 -1.340 1.00 93.69 97 ILE A CA 1
ATOM 756 C C . ILE A 1 97 ? 7.341 6.954 0.108 1.00 93.69 97 ILE A C 1
ATOM 758 O O . ILE A 1 97 ? 6.214 6.783 0.581 1.00 93.69 97 ILE A O 1
ATOM 762 N N . THR A 1 98 ? 8.301 7.599 0.784 1.00 91.81 98 THR A N 1
ATOM 763 C CA . THR A 1 98 ? 8.081 8.141 2.138 1.00 91.81 98 THR A CA 1
ATOM 764 C C . THR A 1 98 ? 7.062 9.282 2.188 1.00 91.81 98 THR A C 1
ATOM 766 O O . THR A 1 98 ? 6.329 9.383 3.170 1.00 91.81 98 THR A O 1
ATOM 769 N N . ASP A 1 99 ? 6.919 10.074 1.117 1.00 90.50 99 ASP A N 1
ATOM 770 C CA . ASP A 1 99 ? 5.907 11.145 1.042 1.00 90.50 99 ASP A CA 1
ATOM 771 C C . ASP A 1 99 ? 4.467 10.596 1.065 1.00 90.50 99 ASP A C 1
ATOM 773 O O . ASP A 1 99 ? 3.522 11.317 1.388 1.00 90.50 99 ASP A O 1
ATOM 777 N N . TYR A 1 100 ? 4.300 9.306 0.753 1.00 89.81 100 TYR A N 1
ATOM 778 C CA . TYR A 1 100 ? 3.035 8.571 0.823 1.00 89.81 100 TYR A CA 1
ATOM 779 C C . TYR A 1 100 ? 2.932 7.682 2.072 1.00 89.81 100 TYR A C 1
ATOM 781 O O . TYR A 1 100 ? 2.149 6.732 2.085 1.00 89.81 100 TYR A O 1
ATOM 789 N N . TYR A 1 101 ? 3.698 7.991 3.126 1.00 89.94 101 TYR A N 1
ATOM 790 C CA . TYR A 1 101 ? 3.629 7.341 4.442 1.00 89.94 101 TYR A CA 1
ATOM 791 C C . TYR A 1 101 ? 4.019 5.853 4.457 1.00 89.94 101 TYR A C 1
ATOM 793 O O . TYR A 1 101 ? 3.634 5.115 5.363 1.00 89.94 101 TYR A O 1
ATOM 801 N N . TYR A 1 102 ? 4.770 5.388 3.460 1.00 91.50 102 TYR A N 1
ATOM 802 C CA . TYR A 1 102 ? 5.337 4.043 3.474 1.00 91.50 102 TYR A CA 1
ATOM 803 C C . TYR A 1 102 ? 6.683 4.026 4.196 1.00 91.50 102 TYR A C 1
ATOM 805 O O . TYR A 1 102 ? 7.506 4.929 4.031 1.00 91.50 102 TYR A O 1
ATOM 813 N N . ARG A 1 103 ? 6.940 2.938 4.925 1.00 91.44 103 ARG A N 1
ATOM 814 C CA . ARG A 1 103 ? 8.271 2.627 5.455 1.00 91.44 103 ARG A CA 1
ATOM 815 C C . ARG A 1 103 ? 9.153 2.075 4.337 1.00 91.44 103 ARG A C 1
ATOM 817 O O . ARG A 1 103 ? 8.736 1.184 3.595 1.00 91.44 103 ARG A O 1
ATOM 824 N N . VAL A 1 104 ? 10.368 2.601 4.226 1.00 91.62 104 VAL A N 1
ATOM 825 C CA . VAL A 1 104 ? 11.349 2.229 3.199 1.00 91.62 104 VAL A CA 1
ATOM 826 C C . VAL A 1 104 ? 12.546 1.534 3.825 1.00 91.62 104 VAL A C 1
ATOM 8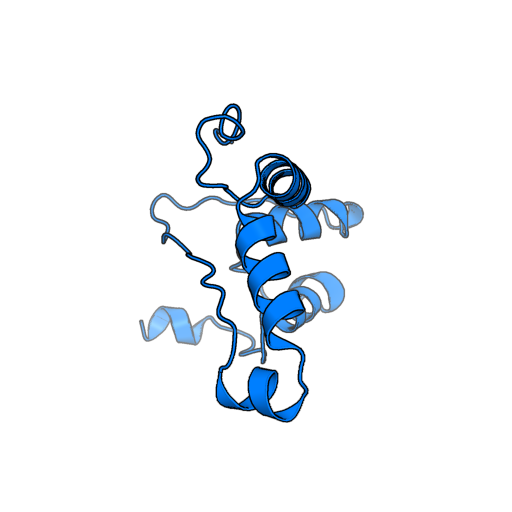28 O O . VAL A 1 104 ? 12.982 1.902 4.904 1.00 91.62 104 VAL A O 1
ATOM 831 N N . ASN A 1 105 ? 13.119 0.552 3.131 1.00 84.44 105 ASN A N 1
ATOM 832 C CA . ASN A 1 105 ? 14.324 -0.144 3.589 1.00 84.44 105 ASN A CA 1
ATOM 833 C C . ASN A 1 105 ? 15.559 0.418 2.872 1.00 84.44 105 ASN A C 1
ATOM 835 O O . ASN A 1 105 ? 16.207 -0.259 2.072 1.00 84.44 105 ASN A O 1
ATOM 839 N N . ASN A 1 106 ? 15.835 1.705 3.093 1.00 83.81 106 ASN A N 1
ATOM 840 C CA . ASN A 1 106 ? 17.018 2.373 2.562 1.00 83.81 106 ASN A CA 1
ATOM 841 C C . ASN A 1 106 ? 17.672 3.214 3.668 1.00 83.81 106 ASN A C 1
ATOM 843 O O . ASN A 1 106 ? 17.156 4.289 3.964 1.00 83.81 106 ASN A O 1
ATOM 847 N N . PRO A 1 107 ? 18.833 2.806 4.218 1.00 79.19 107 PRO A N 1
ATOM 848 C CA . PRO A 1 107 ? 19.479 3.494 5.342 1.00 79.19 107 PRO A CA 1
ATOM 849 C C . PRO A 1 107 ? 19.802 4.977 5.107 1.00 79.19 107 PRO A C 1
ATOM 851 O O . PRO A 1 107 ? 19.984 5.722 6.062 1.00 79.19 107 PRO A O 1
ATOM 854 N N . GLN A 1 108 ? 19.914 5.415 3.848 1.00 77.56 108 GLN A N 1
ATOM 855 C CA . GLN A 1 108 ? 20.175 6.819 3.508 1.00 77.56 108 GLN A CA 1
ATOM 856 C C . GLN A 1 108 ? 18.908 7.686 3.540 1.00 77.56 108 GLN A C 1
ATOM 858 O O . GLN A 1 108 ? 19.011 8.907 3.625 1.00 77.56 108 GLN A O 1
ATOM 863 N N . VAL A 1 109 ? 17.732 7.063 3.434 1.00 80.88 109 VAL A N 1
ATOM 864 C CA . VAL A 1 109 ? 16.415 7.720 3.416 1.00 80.88 109 VAL A CA 1
ATOM 865 C C . VAL A 1 109 ? 15.669 7.494 4.733 1.00 80.88 109 VAL A C 1
ATOM 867 O O . VAL A 1 109 ? 14.925 8.366 5.169 1.00 80.88 109 VAL A O 1
ATOM 870 N N . ASP A 1 110 ? 15.912 6.360 5.394 1.00 67.69 110 ASP A N 1
ATOM 871 C CA . ASP A 1 110 ? 15.246 5.881 6.613 1.00 67.69 110 ASP A CA 1
ATOM 872 C C . ASP A 1 110 ? 15.687 6.629 7.890 1.00 67.69 110 ASP A C 1
ATOM 874 O O . ASP A 1 110 ? 15.882 6.060 8.958 1.00 67.69 110 ASP A O 1
ATOM 878 N N . GLY A 1 111 ? 15.888 7.942 7.775 1.00 55.59 111 GLY A N 1
ATOM 879 C CA . GLY A 1 111 ? 16.293 8.810 8.876 1.00 55.59 111 GLY A CA 1
ATOM 880 C C . GLY A 1 111 ? 15.150 9.286 9.775 1.00 55.59 111 GLY A C 1
ATOM 881 O O . GLY A 1 111 ? 15.439 10.010 10.716 1.00 55.59 111 GLY A O 1
ATOM 882 N N . ASN A 1 112 ? 13.882 8.945 9.492 1.00 46.34 112 ASN A N 1
ATOM 883 C CA . ASN A 1 112 ? 12.712 9.558 10.152 1.00 46.34 112 ASN A CA 1
ATOM 884 C C . ASN A 1 112 ? 11.470 8.640 10.303 1.00 46.34 112 ASN A C 1
ATOM 886 O O . ASN A 1 112 ? 10.369 9.149 10.491 1.00 46.34 112 ASN A O 1
ATOM 890 N N . ALA A 1 113 ? 11.589 7.309 1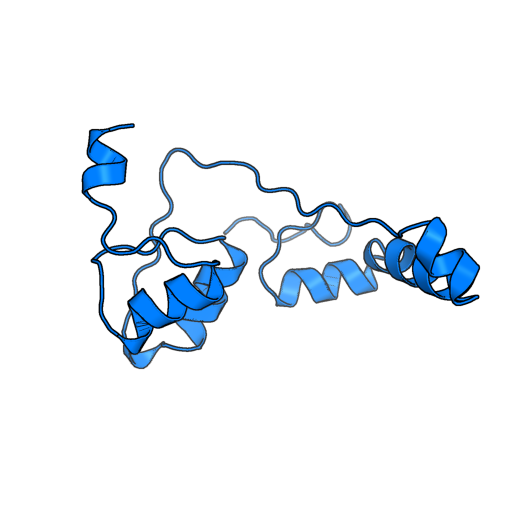0.231 1.00 43.94 113 ALA A N 1
ATOM 891 C CA . ALA A 1 113 ? 10.432 6.401 10.362 1.00 43.94 113 ALA A CA 1
ATOM 892 C C . ALA A 1 113 ? 10.081 6.011 11.820 1.00 43.94 113 ALA A C 1
ATOM 894 O O . ALA A 1 113 ? 9.493 4.954 12.059 1.00 43.94 113 ALA A O 1
ATOM 895 N N . GLU A 1 114 ? 10.431 6.852 12.799 1.00 37.12 114 GLU A N 1
ATOM 896 C CA . GLU A 1 114 ? 9.916 6.763 14.170 1.00 37.12 114 GLU A CA 1
ATOM 897 C C . GLU A 1 114 ? 8.749 7.745 14.338 1.00 37.12 114 GLU A C 1
ATOM 899 O O . GLU A 1 114 ? 8.929 8.920 14.660 1.00 37.12 114 GLU A O 1
ATOM 904 N N . GLY A 1 115 ? 7.544 7.240 14.081 1.00 37.19 115 GLY A N 1
ATOM 905 C CA . GLY A 1 115 ? 6.260 7.862 14.391 1.00 37.19 115 GLY A CA 1
ATOM 906 C C . GLY A 1 115 ? 5.246 6.783 14.723 1.00 37.19 115 GLY A C 1
ATOM 907 O O . GLY A 1 115 ? 5.229 5.772 13.983 1.00 37.19 115 GLY A O 1
#

Secondary structure (DSSP, 8-state):
-HHHHHT-S---SSHHHHHIIIIIT---S-----HHHHHHHHHHTGGG-PPP---SS-----------HHHHHHTT-HHHHHHHHHHHTSHHHHHHHHHTT-----TTT-S----

Solvent-accessible surface area (backbone atoms only — not comparable to full-atom values): 7636 Å² total; per-residue (Å²): 107,72,71,63,62,70,70,56,85,72,90,56,96,43,70,72,51,45,46,45,42,34,73,75,66,66,49,70,95,74,85,90,74,55,73,33,52,51,57,51,49,46,67,76,43,52,94,73,66,73,80,87,83,83,66,99,72,83,77,93,83,82,86,87,83,82,82,57,69,72,58,25,62,76,68,72,38,47,71,60,54,53,50,51,62,57,42,53,73,33,72,70,40,40,50,55,44,43,79,57,52,43,90,62,99,41,86,90,67,54,81,71,83,84,124

Organism: Raoultella terrigena (NCBI:txid577)

Mean predicted aligned error: 5.07 Å

Radius of gyration: 18.22 Å; Cα contacts (8 Å, |Δi|>4): 69; chains: 1; bounding box: 41×34×47 Å

InterPro domains:
  IPR005669 Thiosulphate/Sulfate-binding protein [PTHR30368] (1-110)
  IPR005669 Thiosulphate/Sulfate-binding protein [TIGR00971] (1-112)

pLDDT: mean 90.98, std 11.3, range [37.12, 98.44]

Sequence (115 aa):
MTQFLKNVEVFDTGGRGATTTFAERGLGDVLISFESEVNNIRKQYEAQGFEVVVPKTNVLAEFPVAWVDKNVKANGTEKAAKAYLNWLYSPQAQTIITDYYYRVNNPQVDGNAEG